Protein AF-A0A932LT38-F1 (afdb_monomer_lite)

Structure (mmCIF, N/CA/C/O backbone):
data_AF-A0A932LT38-F1
#
_entry.id   AF-A0A932LT38-F1
#
loop_
_atom_site.group_PDB
_atom_site.id
_atom_site.type_symbol
_atom_site.label_atom_id
_atom_site.label_alt_id
_atom_site.label_comp_id
_atom_site.label_asym_id
_atom_site.label_entity_id
_atom_site.label_seq_id
_atom_site.pdbx_PDB_ins_code
_atom_site.Cartn_x
_atom_site.Cartn_y
_atom_site.Cartn_z
_atom_site.occupancy
_atom_site.B_iso_or_equiv
_atom_site.auth_seq_id
_atom_site.auth_comp_id
_atom_site.auth_asym_id
_atom_site.auth_atom_id
_atom_site.pdbx_PDB_model_num
ATOM 1 N N . LYS A 1 1 ? 21.696 14.803 5.713 1.00 50.12 1 LYS A N 1
ATOM 2 C CA . LYS A 1 1 ? 20.764 13.764 6.216 1.00 50.12 1 LYS A CA 1
ATOM 3 C C . LYS A 1 1 ? 19.946 13.305 5.026 1.00 50.12 1 LYS A C 1
ATOM 5 O O . LYS A 1 1 ? 19.252 14.141 4.461 1.00 50.12 1 LYS A O 1
ATOM 10 N N . GLU A 1 2 ? 20.114 12.059 4.599 1.00 59.19 2 GLU A N 1
ATOM 11 C CA . GLU A 1 2 ? 19.356 11.488 3.479 1.00 59.19 2 GLU A CA 1
ATOM 12 C C . GLU A 1 2 ? 17.853 11.486 3.801 1.00 59.19 2 GLU A C 1
ATOM 14 O O . GLU A 1 2 ? 17.461 11.388 4.970 1.00 59.19 2 GLU A O 1
ATOM 19 N N . MET A 1 3 ? 17.017 11.700 2.782 1.00 72.62 3 MET A N 1
ATOM 20 C CA . MET A 1 3 ? 15.561 11.651 2.932 1.00 72.62 3 MET A CA 1
ATOM 21 C C . MET A 1 3 ? 15.141 10.201 3.159 1.00 72.62 3 MET A C 1
ATOM 23 O O . MET A 1 3 ? 15.687 9.301 2.530 1.00 72.62 3 MET A O 1
ATOM 27 N N . ALA A 1 4 ? 14.167 9.969 4.038 1.00 78.81 4 ALA A N 1
ATOM 28 C CA . ALA A 1 4 ? 13.598 8.633 4.158 1.00 78.81 4 ALA A CA 1
ATOM 29 C C . ALA A 1 4 ? 12.825 8.302 2.874 1.00 78.81 4 ALA A C 1
ATOM 31 O O . ALA A 1 4 ? 12.150 9.164 2.312 1.00 78.81 4 ALA A O 1
ATOM 32 N N . GLU A 1 5 ? 12.921 7.067 2.408 1.00 78.12 5 GLU A N 1
ATOM 33 C CA . GLU A 1 5 ? 12.225 6.632 1.202 1.00 78.12 5 GLU A CA 1
ATOM 34 C C . GLU A 1 5 ? 10.779 6.243 1.527 1.00 78.12 5 GLU A C 1
ATOM 36 O O . GLU A 1 5 ? 10.493 5.614 2.548 1.00 78.12 5 GLU A O 1
ATOM 41 N N . LEU A 1 6 ? 9.859 6.628 0.647 1.00 78.44 6 LEU A N 1
ATOM 42 C CA . LEU A 1 6 ? 8.500 6.106 0.576 1.00 78.44 6 LEU A CA 1
ATOM 43 C C . LEU A 1 6 ? 8.281 5.605 -0.846 1.00 78.44 6 LEU A C 1
ATOM 45 O O . LEU A 1 6 ? 8.554 6.308 -1.809 1.00 78.44 6 LEU A O 1
ATOM 49 N N . GLY A 1 7 ? 7.746 4.407 -0.994 1.00 74.69 7 GLY A N 1
ATOM 50 C CA . GLY A 1 7 ? 7.425 3.858 -2.303 1.00 74.69 7 GLY A CA 1
ATOM 51 C C . GLY A 1 7 ? 6.236 2.924 -2.209 1.00 74.69 7 GLY A C 1
ATOM 52 O O . GLY A 1 7 ? 5.848 2.488 -1.120 1.00 74.69 7 GLY A O 1
ATOM 53 N N . THR A 1 8 ? 5.653 2.605 -3.357 1.00 66.81 8 THR A N 1
ATOM 54 C CA . THR A 1 8 ? 4.748 1.471 -3.492 1.00 66.81 8 THR A CA 1
ATOM 55 C C . THR A 1 8 ? 5.555 0.204 -3.221 1.00 66.81 8 THR A C 1
ATOM 57 O O . THR A 1 8 ? 6.304 -0.273 -4.070 1.00 66.81 8 THR A O 1
ATOM 60 N N . GLY A 1 9 ? 5.459 -0.308 -1.995 1.00 67.75 9 GLY A N 1
ATOM 61 C CA . GLY A 1 9 ? 6.004 -1.614 -1.642 1.00 67.75 9 GLY A CA 1
ATOM 62 C C . GLY A 1 9 ? 5.188 -2.757 -2.254 1.00 67.75 9 GLY A C 1
ATOM 63 O O . GLY A 1 9 ? 4.345 -2.578 -3.134 1.00 67.75 9 GLY A O 1
ATOM 64 N N . SER A 1 10 ? 5.394 -3.967 -1.745 1.00 62.66 10 SER A N 1
ATOM 65 C CA . SER A 1 10 ? 4.573 -5.125 -2.098 1.00 62.66 10 SER A CA 1
ATOM 66 C C . SER A 1 10 ? 3.168 -5.003 -1.487 1.00 62.66 10 SER A C 1
ATOM 68 O O . SER A 1 10 ? 3.017 -5.138 -0.274 1.00 62.66 10 SER A O 1
ATOM 70 N N . GLY A 1 11 ? 2.132 -4.758 -2.299 1.00 69.56 11 GLY A N 1
ATOM 71 C CA . GLY A 1 11 ? 0.754 -4.684 -1.788 1.00 69.56 11 GLY A CA 1
ATOM 72 C C . GLY A 1 11 ? -0.285 -4.129 -2.762 1.00 69.56 11 GLY A C 1
ATOM 73 O O . GLY A 1 11 ? -1.061 -3.256 -2.389 1.00 69.56 11 GLY A O 1
ATOM 74 N N . HIS A 1 12 ? -0.301 -4.602 -4.009 1.00 78.25 12 HIS A N 1
ATOM 75 C CA . HIS A 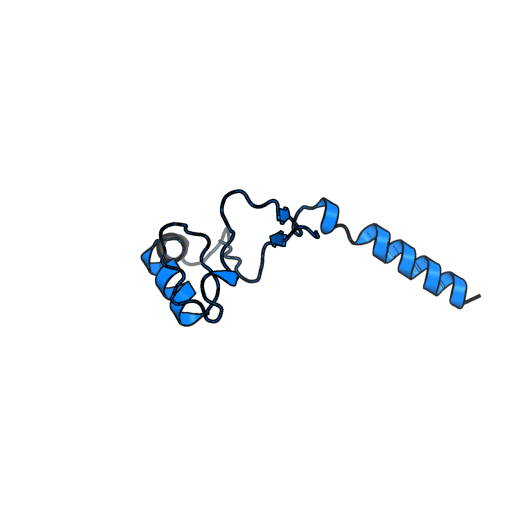1 12 ? -1.262 -4.142 -5.015 1.00 78.25 12 HIS A CA 1
ATOM 76 C C . HIS A 1 12 ? -2.528 -5.004 -5.014 1.00 78.25 12 HIS A C 1
ATOM 78 O O . HIS A 1 12 ? -2.457 -6.228 -4.906 1.00 78.25 12 HIS A O 1
ATOM 84 N N . ILE A 1 13 ? -3.685 -4.366 -5.196 1.00 87.12 13 ILE A N 1
ATOM 85 C CA . ILE A 1 13 ? -4.954 -5.036 -5.490 1.00 87.12 13 ILE A CA 1
ATOM 86 C C . ILE A 1 13 ? -5.478 -4.524 -6.831 1.00 87.12 13 ILE A C 1
ATOM 88 O O . ILE A 1 13 ? -5.458 -3.323 -7.092 1.00 87.12 13 ILE A O 1
ATOM 92 N N . ALA A 1 14 ? -5.927 -5.434 -7.691 1.00 89.31 14 ALA A N 1
ATOM 93 C CA . ALA A 1 14 ? -6.449 -5.107 -9.012 1.00 89.31 14 ALA A CA 1
ATOM 94 C C . ALA A 1 14 ? -7.850 -5.694 -9.193 1.00 89.31 14 ALA A C 1
ATOM 96 O O . ALA A 1 14 ? -8.138 -6.803 -8.740 1.00 89.31 14 ALA A O 1
ATOM 97 N N . PHE A 1 15 ? -8.714 -4.949 -9.881 1.00 92.12 15 PHE A N 1
ATOM 98 C CA . PHE A 1 15 ? -10.048 -5.393 -10.268 1.00 92.12 15 PHE A CA 1
ATOM 99 C C . PHE A 1 15 ? -10.119 -5.557 -11.786 1.00 92.12 15 PHE A C 1
ATOM 101 O O . PHE A 1 15 ? -9.896 -4.608 -12.536 1.00 92.12 15 PHE A O 1
ATOM 108 N N . PHE A 1 16 ? -10.431 -6.768 -12.244 1.00 90.12 16 PHE A N 1
ATOM 109 C CA . PHE A 1 16 ? -10.493 -7.086 -13.668 1.00 90.12 16 PHE A CA 1
ATOM 110 C C . PHE A 1 16 ? -11.884 -6.801 -14.244 1.00 90.12 16 PHE A C 1
ATOM 112 O O . PHE A 1 16 ? -12.895 -7.221 -13.685 1.00 90.12 16 PHE A O 1
ATOM 119 N N . LYS A 1 17 ? -11.925 -6.146 -15.414 1.00 88.00 17 LYS A N 1
ATOM 120 C CA . LYS A 1 17 ? -13.160 -5.703 -16.092 1.00 88.00 17 LYS A CA 1
ATOM 121 C C . LYS A 1 17 ? -14.183 -6.826 -16.330 1.00 88.00 17 LYS A C 1
ATOM 123 O O . LYS A 1 17 ? -15.377 -6.574 -16.240 1.00 88.00 17 LYS A O 1
ATOM 128 N N . ASN A 1 18 ? -13.718 -8.050 -16.592 1.00 90.62 18 ASN A N 1
ATOM 129 C CA . ASN A 1 18 ? -14.556 -9.204 -16.942 1.00 90.62 18 ASN A CA 1
ATOM 130 C C . ASN A 1 18 ? -14.472 -10.327 -15.889 1.00 90.62 18 ASN A C 1
ATOM 132 O O . ASN A 1 18 ? -14.417 -11.504 -16.237 1.00 90.62 18 ASN A O 1
ATOM 136 N N . ALA A 1 19 ? -14.394 -9.980 -14.600 1.00 89.69 19 ALA A N 1
ATOM 137 C CA . ALA A 1 19 ? -14.380 -10.981 -13.534 1.00 89.69 19 ALA A CA 1
ATOM 138 C C . ALA A 1 19 ? -15.683 -11.820 -13.542 1.00 89.69 19 ALA A C 1
ATOM 140 O O . ALA A 1 19 ? -16.757 -11.231 -13.667 1.00 89.69 19 ALA A O 1
ATOM 141 N N . PRO A 1 20 ? -15.633 -13.154 -13.337 1.00 94.81 20 PRO A N 1
ATOM 142 C CA . PRO A 1 20 ? -16.826 -14.017 -13.321 1.00 94.81 20 PRO A CA 1
ATOM 143 C C . PRO A 1 20 ? -17.893 -13.597 -12.297 1.00 94.81 20 PRO A C 1
ATOM 145 O O . PRO A 1 20 ? -19.086 -13.814 -12.500 1.00 94.81 20 PRO A O 1
ATOM 148 N N . HIS A 1 21 ? -17.463 -12.966 -11.198 1.00 95.69 21 HIS A N 1
ATOM 149 C CA . HIS A 1 21 ? -18.324 -12.491 -10.114 1.00 95.69 21 HIS A CA 1
ATOM 150 C C . HIS A 1 21 ? -17.945 -11.054 -9.696 1.00 95.69 21 HIS A C 1
ATOM 152 O O . HIS A 1 21 ? -17.301 -10.854 -8.661 1.00 95.69 21 HIS A O 1
ATOM 158 N N . PRO A 1 22 ? -18.336 -10.018 -10.465 1.00 94.69 22 PRO A N 1
ATOM 159 C CA . PRO A 1 22 ? -17.878 -8.644 -10.235 1.00 94.69 22 PRO A CA 1
ATOM 160 C C . PRO A 1 22 ? -18.378 -8.061 -8.904 1.00 94.69 22 PRO A C 1
ATOM 162 O O . PRO A 1 22 ? -17.653 -7.337 -8.223 1.00 94.69 22 PRO A O 1
ATOM 165 N N . ASN A 1 23 ? -19.589 -8.430 -8.477 1.00 95.50 23 ASN A N 1
ATOM 166 C CA . ASN A 1 23 ? -20.139 -7.993 -7.193 1.00 95.50 23 ASN A CA 1
ATOM 167 C C . ASN A 1 23 ? -19.384 -8.594 -5.998 1.00 95.50 23 ASN A C 1
ATOM 169 O O . ASN A 1 23 ? -19.147 -7.886 -5.022 1.00 95.50 23 ASN A O 1
ATOM 173 N N . ALA A 1 24 ? -18.963 -9.860 -6.084 1.00 95.69 24 ALA A N 1
ATOM 174 C CA . ALA A 1 24 ? -18.187 -10.507 -5.027 1.00 95.69 24 ALA A CA 1
ATOM 175 C C . ALA A 1 24 ? -16.799 -9.865 -4.883 1.00 95.69 24 ALA A C 1
ATOM 177 O O . ALA A 1 24 ? -16.376 -9.545 -3.774 1.00 95.69 24 ALA A O 1
ATOM 178 N N . ALA A 1 25 ? -16.132 -9.582 -6.007 1.00 95.00 25 ALA A N 1
ATOM 179 C CA . ALA A 1 25 ? -14.864 -8.858 -6.005 1.00 95.00 25 ALA A CA 1
ATOM 180 C C . ALA A 1 25 ? -15.000 -7.462 -5.372 1.00 95.00 25 ALA A C 1
ATOM 182 O O . ALA A 1 25 ? -14.156 -7.067 -4.571 1.00 95.00 25 ALA A O 1
ATOM 183 N N . ARG A 1 26 ? -16.093 -6.739 -5.656 1.00 93.69 26 ARG A N 1
ATOM 184 C CA . ARG A 1 26 ? -16.372 -5.439 -5.026 1.00 93.69 26 ARG A CA 1
ATOM 185 C C . ARG A 1 26 ? -16.546 -5.551 -3.509 1.00 93.69 26 ARG A C 1
ATOM 187 O O . ARG A 1 26 ? -15.987 -4.739 -2.780 1.00 93.69 26 ARG A O 1
ATOM 194 N N . VAL A 1 27 ? -17.286 -6.554 -3.029 1.00 96.12 27 VAL A N 1
ATOM 195 C CA . VAL A 1 27 ? -17.444 -6.810 -1.585 1.00 96.12 27 VAL A CA 1
ATOM 196 C C . VAL A 1 27 ? -16.089 -7.097 -0.936 1.00 96.12 27 VAL A C 1
ATOM 198 O O . VAL A 1 27 ? -15.776 -6.501 0.092 1.00 96.12 27 VAL A O 1
ATOM 201 N N . TYR A 1 28 ? -15.263 -7.940 -1.562 1.00 95.25 28 TYR A N 1
ATOM 202 C CA . TYR A 1 28 ? -13.923 -8.249 -1.063 1.00 95.25 28 TYR A CA 1
ATOM 203 C C . TYR A 1 28 ? -13.026 -7.010 -0.994 1.00 95.25 28 TYR A C 1
ATOM 205 O O . TYR A 1 28 ? -12.414 -6.776 0.039 1.00 95.25 28 TYR A O 1
ATOM 213 N N . ILE A 1 29 ? -12.970 -6.195 -2.053 1.00 95.31 29 ILE A N 1
ATOM 214 C CA . ILE A 1 29 ? -12.147 -4.974 -2.081 1.00 95.31 29 ILE A CA 1
ATOM 215 C C . ILE A 1 29 ? -12.597 -3.994 -0.993 1.00 95.31 29 ILE A C 1
ATOM 217 O O . ILE A 1 29 ? -11.760 -3.461 -0.264 1.00 95.31 29 ILE A O 1
ATOM 221 N N . ASN A 1 30 ? -13.910 -3.793 -0.844 1.00 96.06 30 ASN A N 1
ATOM 222 C CA . ASN A 1 30 ? -14.459 -2.917 0.190 1.00 96.06 30 ASN A CA 1
ATOM 223 C C . ASN A 1 30 ? -14.081 -3.396 1.596 1.00 96.06 30 ASN A C 1
ATOM 225 O O . ASN A 1 30 ? -13.674 -2.585 2.424 1.00 96.06 30 ASN A O 1
ATOM 229 N N . TRP A 1 31 ? -14.179 -4.701 1.858 1.00 96.75 31 TRP A N 1
ATOM 230 C CA . TRP A 1 31 ? -13.741 -5.288 3.123 1.00 96.75 31 TRP A CA 1
ATOM 231 C C . TRP A 1 31 ? -12.222 -5.180 3.308 1.00 96.75 31 TRP A C 1
ATOM 233 O O . TRP A 1 31 ? -11.758 -4.751 4.356 1.00 96.75 31 TRP A O 1
ATOM 243 N N . PHE A 1 32 ? -11.429 -5.501 2.285 1.00 95.31 32 PHE A N 1
ATOM 244 C CA . PHE A 1 32 ? -9.968 -5.500 2.357 1.00 95.31 32 PHE A CA 1
ATOM 245 C C . PHE A 1 32 ? -9.398 -4.109 2.666 1.00 95.31 32 PHE A C 1
ATOM 247 O O . PHE A 1 32 ? -8.418 -3.993 3.402 1.00 95.31 32 PHE A O 1
ATOM 254 N N . LEU A 1 33 ? -10.013 -3.051 2.130 1.00 93.75 33 LEU A N 1
ATOM 255 C CA . LEU A 1 33 ? -9.633 -1.654 2.376 1.00 93.75 33 LEU A CA 1
ATOM 256 C C . LEU A 1 33 ? -10.315 -1.043 3.616 1.00 93.75 33 LEU A C 1
ATOM 258 O O . LEU A 1 33 ? -9.992 0.088 4.010 1.00 93.75 33 LEU A O 1
ATOM 262 N N . SER A 1 34 ? -11.238 -1.772 4.253 1.00 96.62 34 SER A N 1
ATOM 263 C CA . SER A 1 34 ? -11.848 -1.360 5.515 1.00 96.62 34 SER A CA 1
ATOM 264 C C . SER A 1 34 ? -10.824 -1.379 6.651 1.00 96.62 34 SER A C 1
ATOM 266 O O . SER A 1 34 ? -9.707 -1.890 6.522 1.00 96.62 34 SER A O 1
ATOM 268 N N . ARG A 1 35 ? -11.206 -0.818 7.801 1.00 96.25 35 ARG A N 1
ATOM 269 C CA . ARG A 1 35 ? -10.393 -0.894 9.017 1.00 96.25 35 ARG A CA 1
ATOM 270 C C . ARG A 1 35 ? -10.139 -2.349 9.410 1.00 96.25 35 ARG A C 1
ATOM 272 O O . ARG A 1 35 ? -9.010 -2.699 9.739 1.00 96.25 35 ARG A O 1
ATOM 279 N N . GLU A 1 36 ? -11.173 -3.181 9.381 1.00 96.44 36 GLU A N 1
ATOM 280 C CA . GLU A 1 36 ? -11.119 -4.587 9.777 1.00 96.44 36 GLU A CA 1
ATOM 281 C C . GLU A 1 36 ? -10.202 -5.385 8.846 1.00 96.44 36 GLU A C 1
ATOM 283 O O . GLU A 1 36 ? -9.293 -6.066 9.327 1.00 96.44 36 GLU A O 1
ATOM 288 N N . GLY A 1 37 ? -10.381 -5.256 7.526 1.00 95.62 37 GLY A N 1
ATOM 289 C CA . GLY A 1 37 ? -9.554 -5.959 6.544 1.00 95.62 37 GLY A CA 1
ATOM 290 C C . GLY A 1 37 ? -8.087 -5.544 6.611 1.00 95.62 37 GLY A C 1
ATOM 291 O O . GLY A 1 37 ? -7.202 -6.397 6.659 1.00 95.62 37 GLY A O 1
ATOM 292 N N . GLN A 1 38 ? -7.814 -4.243 6.723 1.00 94.31 38 GLN A N 1
ATOM 293 C CA . GLN A 1 38 ? -6.452 -3.734 6.881 1.00 94.31 38 GLN A CA 1
ATOM 294 C C . GLN A 1 38 ? -5.814 -4.126 8.223 1.00 94.31 38 GLN A C 1
ATOM 296 O O . GLN A 1 38 ? -4.613 -4.384 8.273 1.00 94.31 38 GLN A O 1
ATOM 301 N N . THR A 1 39 ? -6.599 -4.220 9.302 1.00 94.94 39 THR A N 1
ATOM 302 C CA . THR A 1 39 ? -6.113 -4.701 10.608 1.00 94.94 39 THR A CA 1
ATOM 303 C C . THR A 1 39 ? -5.716 -6.170 10.521 1.00 94.94 39 THR A C 1
ATOM 305 O O . THR A 1 39 ? -4.644 -6.548 10.994 1.00 94.94 39 THR A O 1
ATOM 308 N N . ALA A 1 40 ? -6.545 -6.996 9.876 1.00 94.25 40 ALA A N 1
ATOM 309 C CA . ALA A 1 40 ? -6.224 -8.396 9.626 1.00 94.25 40 ALA A CA 1
ATOM 310 C C . ALA A 1 40 ? -4.969 -8.529 8.751 1.00 94.25 40 ALA A C 1
ATOM 312 O O . ALA A 1 40 ? -4.045 -9.254 9.112 1.00 94.25 40 ALA A O 1
ATOM 313 N N . TRP A 1 41 ? -4.896 -7.786 7.644 1.00 92.19 41 TRP A N 1
ATOM 314 C CA . TRP A 1 41 ? -3.734 -7.796 6.759 1.00 92.19 41 TRP A CA 1
ATOM 315 C C . TRP A 1 41 ? -2.452 -7.417 7.506 1.00 92.19 41 TRP A C 1
ATOM 317 O O . TRP A 1 41 ? -1.480 -8.168 7.454 1.00 92.19 41 TRP A O 1
ATOM 327 N N . GLN A 1 42 ? -2.463 -6.325 8.274 1.00 91.44 42 GLN A N 1
ATOM 328 C CA . GLN A 1 42 ? -1.301 -5.883 9.045 1.00 91.44 42 GLN A CA 1
ATOM 329 C C . GLN A 1 42 ? -0.863 -6.938 10.070 1.00 91.44 42 GLN A C 1
ATOM 331 O O . GLN A 1 42 ? 0.321 -7.260 10.161 1.00 91.44 42 GLN A O 1
ATOM 336 N N . LYS A 1 43 ? -1.820 -7.522 10.801 1.00 90.62 43 LYS A N 1
ATOM 337 C CA . LYS A 1 43 ? -1.563 -8.557 11.809 1.00 90.62 43 LYS A CA 1
ATOM 338 C C . LYS A 1 43 ? -0.929 -9.817 11.215 1.00 90.62 43 LYS A C 1
ATOM 340 O O . LYS A 1 43 ? -0.037 -10.387 11.832 1.00 90.62 43 LYS A O 1
ATOM 345 N N . TYR A 1 44 ? -1.411 -10.276 10.059 1.00 90.75 44 TYR A N 1
ATOM 346 C CA . TYR A 1 44 ? -1.004 -11.569 9.496 1.00 90.75 44 TYR A CA 1
ATOM 347 C C . TYR A 1 44 ? 0.151 -11.484 8.499 1.00 90.75 44 TYR A C 1
ATOM 349 O O . TYR A 1 44 ? 0.863 -12.466 8.325 1.00 90.75 44 TYR A O 1
ATOM 357 N N . THR A 1 45 ? 0.353 -10.338 7.848 1.00 89.12 45 THR A N 1
ATOM 358 C CA . THR A 1 45 ? 1.458 -10.155 6.891 1.00 89.12 45 THR A CA 1
ATOM 359 C C . THR A 1 45 ? 2.666 -9.453 7.501 1.00 89.12 45 THR A C 1
ATOM 361 O O . THR A 1 45 ? 3.754 -9.514 6.935 1.00 89.12 45 THR A O 1
ATOM 364 N N . GLY A 1 46 ? 2.486 -8.748 8.624 1.00 86.81 46 GLY A N 1
ATOM 365 C CA . GLY A 1 46 ? 3.508 -7.864 9.182 1.00 86.81 46 GLY A CA 1
ATOM 366 C C . GLY A 1 46 ? 3.790 -6.626 8.322 1.00 86.81 46 GLY A C 1
ATOM 367 O O . GLY A 1 46 ? 4.713 -5.876 8.634 1.00 86.81 46 GLY A O 1
ATOM 368 N N . GLY A 1 47 ? 3.019 -6.403 7.251 1.00 86.75 47 GLY A N 1
ATOM 369 C CA . GLY A 1 47 ? 3.093 -5.207 6.423 1.00 86.75 47 GLY A CA 1
ATOM 370 C C . GLY A 1 47 ? 2.358 -4.034 7.066 1.00 86.75 47 GLY A C 1
ATOM 371 O O . GLY A 1 47 ? 1.290 -4.197 7.650 1.00 86.75 47 GLY A O 1
ATOM 372 N N . ASN A 1 48 ? 2.912 -2.827 6.953 1.00 88.06 48 ASN A N 1
ATOM 373 C CA . ASN A 1 48 ? 2.295 -1.620 7.499 1.00 88.06 48 ASN A CA 1
ATOM 374 C C . ASN A 1 48 ? 1.067 -1.186 6.691 1.00 88.06 48 ASN A C 1
ATOM 376 O O . ASN A 1 48 ? 1.190 -0.827 5.521 1.00 88.06 48 ASN A O 1
ATOM 380 N N . SER A 1 49 ? -0.117 -1.183 7.314 1.00 89.56 49 SER A N 1
ATOM 381 C CA . SER A 1 49 ? -1.302 -0.601 6.680 1.00 89.56 49 SER A CA 1
ATOM 382 C C . SER A 1 49 ? -1.143 0.915 6.578 1.00 89.56 49 SER A C 1
ATOM 384 O O . SER A 1 49 ? -0.775 1.569 7.552 1.00 89.56 49 SER A O 1
ATOM 386 N N . PHE A 1 50 ? -1.506 1.511 5.444 1.00 86.12 50 PHE A N 1
ATOM 387 C CA . PHE A 1 50 ? -1.464 2.968 5.282 1.00 86.12 50 PHE A CA 1
ATOM 388 C C . PHE A 1 50 ? -2.590 3.719 5.998 1.00 86.12 50 PHE A C 1
ATOM 390 O O . PHE A 1 50 ? -2.585 4.949 6.020 1.00 86.12 50 PHE A O 1
ATOM 397 N N . ARG A 1 51 ? -3.552 3.023 6.618 1.00 89.38 51 ARG A N 1
ATOM 398 C CA . ARG A 1 51 ? -4.563 3.708 7.424 1.00 89.38 51 ARG A CA 1
ATOM 399 C C . ARG A 1 51 ? -3.939 4.273 8.704 1.00 89.38 51 ARG A C 1
ATOM 401 O O . ARG A 1 51 ? -3.292 3.542 9.462 1.00 89.38 51 ARG A O 1
ATOM 408 N N . ALA A 1 52 ? -4.179 5.559 8.959 1.00 88.31 52 ALA A N 1
ATOM 409 C CA . ALA A 1 52 ? -3.706 6.266 10.154 1.00 88.31 52 ALA A CA 1
ATOM 410 C C . ALA A 1 52 ? -4.408 5.808 11.442 1.00 88.31 52 ALA A C 1
ATOM 412 O O . ALA A 1 52 ? -3.896 5.992 12.540 1.00 88.31 52 ALA A O 1
ATOM 413 N N . ASP A 1 53 ? -5.583 5.202 11.304 1.00 91.62 53 ASP A N 1
ATOM 414 C CA . ASP A 1 53 ? -6.442 4.822 12.414 1.00 91.62 53 ASP A CA 1
ATOM 415 C C . ASP A 1 53 ? -6.157 3.417 12.975 1.00 91.62 53 ASP A C 1
ATOM 417 O O . ASP A 1 53 ? -6.776 3.022 13.964 1.00 91.62 53 ASP A O 1
ATOM 421 N N . ILE A 1 54 ? -5.233 2.665 12.369 1.00 91.75 54 ILE A N 1
ATOM 422 C CA . ILE A 1 54 ? -4.824 1.328 12.813 1.00 91.75 54 ILE A CA 1
ATOM 423 C C . ILE A 1 54 ? -3.570 1.434 13.699 1.00 91.75 54 ILE A C 1
ATOM 425 O O . ILE A 1 54 ? -2.558 1.964 13.227 1.00 91.75 54 ILE A O 1
ATOM 429 N N . PRO A 1 55 ? -3.589 0.879 14.930 1.00 89.38 55 PRO A N 1
ATOM 430 C CA . PRO A 1 55 ? -2.424 0.835 15.818 1.00 89.38 55 PRO A CA 1
ATOM 431 C C . PRO A 1 55 ? -1.219 0.161 15.145 1.00 89.38 55 PRO A C 1
ATOM 433 O O . PRO A 1 55 ? -1.380 -0.834 14.442 1.00 89.38 55 PRO A O 1
ATOM 436 N N . LYS A 1 56 ? -0.005 0.682 15.333 1.00 88.69 56 LYS A N 1
ATOM 437 C CA . LYS A 1 56 ? 1.226 0.189 14.669 1.00 88.69 56 LYS A CA 1
ATOM 438 C C . LYS A 1 56 ? 2.094 -0.685 15.575 1.00 88.69 56 LYS A C 1
ATOM 440 O O . LYS A 1 56 ? 3.157 -1.140 15.174 1.00 88.69 56 LYS A O 1
ATOM 445 N N . GLU A 1 57 ? 1.631 -0.936 16.794 1.00 86.19 57 GLU A N 1
ATOM 446 C CA . GLU A 1 57 ? 2.292 -1.739 17.822 1.00 86.19 57 GLU A CA 1
ATOM 447 C C . GLU A 1 57 ? 2.369 -3.223 17.436 1.00 86.19 57 GLU A C 1
ATOM 449 O O . GLU A 1 57 ? 3.270 -3.922 17.878 1.00 86.19 57 GLU A O 1
ATOM 454 N N . MET A 1 58 ? 1.457 -3.695 16.578 1.00 84.12 58 MET A N 1
ATOM 455 C CA . MET A 1 58 ? 1.444 -5.077 16.077 1.00 84.12 58 MET A CA 1
ATOM 456 C C . MET A 1 58 ? 2.439 -5.337 14.930 1.00 84.12 58 MET A C 1
ATOM 458 O O . MET A 1 58 ? 2.485 -6.451 14.415 1.00 84.12 58 MET A O 1
ATOM 462 N N . LEU A 1 59 ? 3.191 -4.323 14.482 1.00 85.75 59 LEU A N 1
ATOM 463 C CA . LEU A 1 59 ? 4.175 -4.489 13.413 1.00 85.75 59 LEU A CA 1
ATOM 464 C C . LEU A 1 59 ? 5.461 -5.146 13.933 1.00 85.75 59 LEU A C 1
ATOM 466 O O . LEU A 1 59 ? 5.921 -4.773 15.014 1.00 85.75 59 LEU A O 1
ATOM 470 N N . PRO A 1 60 ? 6.112 -6.030 13.150 1.00 81.31 60 PRO A N 1
ATOM 471 C CA . PRO A 1 60 ? 7.358 -6.691 13.554 1.00 81.31 60 PRO A CA 1
ATOM 472 C C . PRO A 1 60 ? 8.479 -5.718 13.945 1.00 81.31 60 PRO A C 1
ATOM 474 O O . PRO A 1 60 ? 9.217 -5.971 14.891 1.00 81.31 60 PRO A O 1
ATOM 477 N N . ASN A 1 61 ? 8.566 -4.569 13.264 1.00 76.38 61 ASN A N 1
ATOM 478 C CA . ASN A 1 61 ? 9.539 -3.508 13.563 1.00 76.38 61 ASN A CA 1
ATOM 479 C C . ASN A 1 61 ? 8.873 -2.289 14.237 1.00 76.38 61 ASN A C 1
ATOM 481 O O . ASN A 1 61 ? 9.404 -1.174 14.206 1.00 76.38 61 ASN A O 1
ATOM 485 N N . GLY A 1 62 ? 7.675 -2.481 14.798 1.00 75.75 62 GLY A N 1
ATOM 486 C CA . GLY A 1 62 ? 6.868 -1.448 15.436 1.00 75.75 62 GLY A CA 1
ATOM 487 C C . GLY A 1 62 ? 6.658 -0.207 14.562 1.00 75.75 62 GLY A C 1
ATOM 488 O O . GLY A 1 62 ? 6.495 -0.273 13.342 1.00 75.75 62 GLY A O 1
ATOM 489 N N . LYS A 1 63 ? 6.712 0.968 15.199 1.00 74.56 63 LYS A N 1
ATOM 490 C CA . LYS A 1 63 ? 6.476 2.273 14.554 1.00 74.56 63 LYS A CA 1
ATOM 491 C C . LYS A 1 63 ? 7.556 2.684 13.547 1.00 74.56 63 LYS A C 1
ATOM 493 O O . LYS A 1 63 ? 7.359 3.669 12.848 1.00 74.56 63 LYS A O 1
ATOM 498 N N . ALA A 1 64 ? 8.680 1.967 13.447 1.00 76.94 64 ALA A N 1
ATOM 499 C CA . ALA A 1 64 ? 9.750 2.320 12.511 1.00 76.94 64 ALA A CA 1
ATOM 500 C C . ALA A 1 64 ? 9.336 2.153 11.036 1.00 76.94 64 ALA A C 1
ATOM 502 O O . ALA A 1 64 ? 9.867 2.849 10.177 1.00 76.94 64 ALA A O 1
ATOM 503 N N . GLN A 1 65 ? 8.374 1.269 10.750 1.00 73.88 65 GLN A N 1
ATOM 504 C CA . GLN A 1 65 ? 7.810 1.071 9.406 1.00 73.88 65 GLN A CA 1
ATOM 505 C C . GLN A 1 65 ? 6.709 2.082 9.052 1.00 73.88 65 GLN A C 1
ATOM 507 O O . GLN A 1 65 ? 6.265 2.139 7.903 1.00 73.88 65 GLN A O 1
ATOM 512 N N . ALA A 1 66 ? 6.230 2.855 10.029 1.00 82.62 66 ALA A N 1
ATOM 513 C CA . ALA A 1 66 ? 5.197 3.853 9.816 1.00 82.62 66 ALA A CA 1
ATOM 514 C C . ALA A 1 66 ? 5.821 5.203 9.428 1.00 82.62 66 ALA A C 1
ATOM 516 O O . ALA A 1 66 ? 6.770 5.646 10.085 1.00 82.62 66 ALA A O 1
ATOM 517 N N . PRO A 1 67 ? 5.289 5.887 8.398 1.00 82.56 67 PRO A N 1
ATOM 518 C CA . PRO A 1 67 ? 5.661 7.266 8.124 1.00 82.56 67 PRO A CA 1
ATOM 519 C C . PRO A 1 67 ? 5.424 8.149 9.354 1.00 82.56 67 PRO A C 1
ATOM 521 O O . PRO A 1 67 ? 4.428 8.003 10.063 1.00 82.56 67 PRO A O 1
ATOM 524 N N . LYS A 1 68 ? 6.355 9.065 9.603 1.00 85.06 68 LYS A N 1
ATOM 525 C CA . LYS A 1 68 ? 6.320 10.046 10.681 1.00 85.06 68 LYS A CA 1
ATOM 526 C C . LYS A 1 68 ? 5.744 11.346 10.149 1.00 85.06 68 LYS A C 1
ATOM 528 O O . LYS A 1 68 ? 6.077 11.792 9.050 1.00 85.06 68 LYS A O 1
ATOM 533 N N . GLU A 1 69 ? 4.905 11.968 10.960 1.00 83.94 69 GLU A N 1
ATOM 534 C CA . GLU A 1 69 ? 4.310 13.257 10.641 1.00 83.94 69 GLU A CA 1
ATOM 535 C C . GLU A 1 69 ? 5.390 14.343 10.479 1.00 83.94 69 GLU A C 1
ATOM 537 O O . GLU A 1 69 ? 6.365 14.391 11.230 1.00 83.94 69 GLU A O 1
ATOM 542 N N . GLY A 1 70 ? 5.249 15.186 9.451 1.00 84.75 70 GLY A N 1
ATOM 543 C CA . GLY A 1 70 ? 6.163 16.302 9.170 1.00 84.75 70 GLY A CA 1
ATOM 544 C C . GLY A 1 70 ? 7.532 15.928 8.582 1.00 84.75 70 GLY A C 1
ATOM 545 O O . GLY A 1 70 ? 8.332 16.819 8.291 1.00 84.75 70 GLY A O 1
ATOM 546 N N . GLN A 1 71 ? 7.830 14.641 8.375 1.00 84.75 71 GLN A N 1
ATOM 547 C CA . GLN A 1 71 ? 9.092 14.218 7.770 1.00 84.75 71 GLN A CA 1
ATOM 548 C C . GLN A 1 71 ? 9.059 14.357 6.238 1.00 84.75 71 GLN A C 1
ATOM 550 O O . GLN A 1 71 ? 8.056 14.077 5.584 1.00 84.75 71 GLN A O 1
ATOM 555 N N . LYS A 1 72 ? 10.180 14.796 5.651 1.00 85.94 72 LYS A N 1
ATOM 556 C CA . LYS A 1 72 ? 10.365 14.809 4.194 1.00 85.94 72 LYS A CA 1
ATOM 557 C C . LYS A 1 72 ? 10.724 13.409 3.710 1.00 85.94 72 LYS A C 1
ATOM 559 O O . LYS A 1 72 ? 11.676 12.811 4.219 1.00 85.94 72 LYS A O 1
ATOM 564 N N . TYR A 1 73 ? 9.989 12.945 2.707 1.00 85.19 73 TYR A N 1
ATOM 565 C CA . TYR A 1 73 ? 10.179 11.642 2.092 1.00 85.19 73 TYR A CA 1
ATOM 566 C C . TYR A 1 73 ? 10.481 11.766 0.605 1.00 85.19 73 TYR A C 1
ATOM 568 O O . TYR A 1 73 ? 9.918 12.622 -0.080 1.00 85.19 73 TYR A O 1
ATOM 576 N N . LEU A 1 74 ? 11.351 10.889 0.114 1.00 86.25 74 LEU A N 1
ATOM 577 C CA . LEU A 1 74 ? 11.569 10.690 -1.311 1.00 86.25 74 LEU A CA 1
ATOM 578 C C . LEU A 1 74 ? 10.581 9.637 -1.813 1.00 86.25 74 LEU A C 1
ATOM 580 O O . LEU A 1 74 ? 10.645 8.489 -1.379 1.00 86.25 74 LEU A O 1
ATOM 584 N N . PHE A 1 75 ? 9.686 10.021 -2.724 1.00 84.00 75 PHE A N 1
ATOM 585 C CA . PHE A 1 75 ? 8.760 9.086 -3.362 1.00 84.00 75 PHE A CA 1
ATOM 586 C C . PHE A 1 75 ? 9.452 8.330 -4.495 1.00 84.00 75 PHE A C 1
ATOM 588 O O . PHE A 1 75 ? 9.525 8.831 -5.616 1.00 84.00 75 PHE A O 1
ATOM 595 N N . THR A 1 76 ? 9.962 7.134 -4.210 1.00 82.56 76 THR A N 1
ATOM 596 C CA . THR A 1 76 ? 10.776 6.348 -5.154 1.00 82.56 76 THR A CA 1
ATOM 597 C C . THR A 1 76 ? 9.965 5.752 -6.306 1.00 82.56 76 THR A C 1
ATOM 599 O O . THR A 1 76 ? 10.526 5.475 -7.357 1.00 82.56 76 THR A O 1
ATOM 602 N N . SER A 1 77 ? 8.644 5.643 -6.158 1.00 79.06 77 SER A N 1
ATOM 603 C CA . SER A 1 77 ? 7.720 5.147 -7.196 1.00 79.06 77 SER A CA 1
ATOM 604 C C . SER A 1 77 ? 7.188 6.237 -8.129 1.00 79.06 77 SER A C 1
ATOM 606 O O . SER A 1 77 ? 6.205 6.042 -8.839 1.00 79.06 77 SER A O 1
ATOM 608 N N . HIS A 1 78 ? 7.766 7.441 -8.095 1.00 81.00 78 HIS A N 1
ATOM 609 C CA . HIS A 1 78 ? 7.389 8.464 -9.064 1.00 81.00 78 HIS A CA 1
ATOM 610 C C . HIS A 1 78 ? 7.912 8.063 -10.456 1.00 81.00 78 HIS A C 1
ATOM 612 O O . HIS A 1 78 ? 9.074 7.664 -10.550 1.00 81.00 78 HIS A O 1
ATOM 618 N N . PRO A 1 79 ? 7.147 8.251 -11.551 1.00 79.25 79 PRO A N 1
ATOM 619 C CA . PRO A 1 79 ? 7.559 7.832 -12.899 1.00 79.25 79 PRO A CA 1
ATOM 620 C C . PRO A 1 79 ? 8.955 8.307 -13.337 1.00 79.25 79 PRO A C 1
ATOM 622 O O . PRO A 1 79 ? 9.634 7.645 -14.113 1.00 79.25 79 PRO A O 1
ATOM 625 N N . GLN A 1 80 ? 9.405 9.449 -12.813 1.00 78.94 80 GLN A N 1
ATOM 626 C CA . GLN A 1 80 ? 10.737 10.013 -13.065 1.00 78.94 80 GLN A CA 1
ATOM 627 C C . GLN A 1 80 ? 11.898 9.171 -12.507 1.00 78.94 80 GLN A C 1
ATOM 629 O O . GLN A 1 80 ? 13.016 9.296 -12.992 1.00 78.94 80 GLN A O 1
ATOM 634 N N . TYR A 1 81 ? 11.640 8.339 -11.495 1.00 77.19 81 TYR A N 1
ATOM 635 C CA . TYR A 1 81 ? 12.607 7.419 -10.891 1.00 77.19 81 TYR A CA 1
ATOM 636 C C . TYR A 1 81 ? 12.441 5.982 -11.402 1.00 77.19 81 TYR A C 1
ATOM 638 O O . TYR A 1 81 ? 13.358 5.179 -11.268 1.00 77.19 81 TYR A O 1
ATOM 646 N N . GLU A 1 82 ? 11.301 5.665 -12.023 1.00 76.31 82 GLU A N 1
ATOM 647 C CA . GLU A 1 82 ? 11.035 4.354 -12.629 1.00 76.31 82 GLU A CA 1
ATOM 648 C C . GLU A 1 82 ? 11.524 4.249 -14.084 1.00 76.31 82 GLU A C 1
ATOM 650 O O . GLU A 1 82 ? 11.571 3.154 -14.650 1.00 76.31 82 GLU A O 1
ATOM 655 N N . ASP A 1 83 ? 11.907 5.365 -14.715 1.00 83.44 83 ASP A N 1
ATOM 656 C CA . ASP A 1 83 ? 12.426 5.349 -16.080 1.00 83.44 83 ASP A CA 1
ATOM 657 C C . ASP A 1 83 ? 13.832 4.735 -16.155 1.00 83.44 83 ASP A C 1
ATOM 659 O O . ASP A 1 83 ? 14.854 5.407 -16.030 1.00 83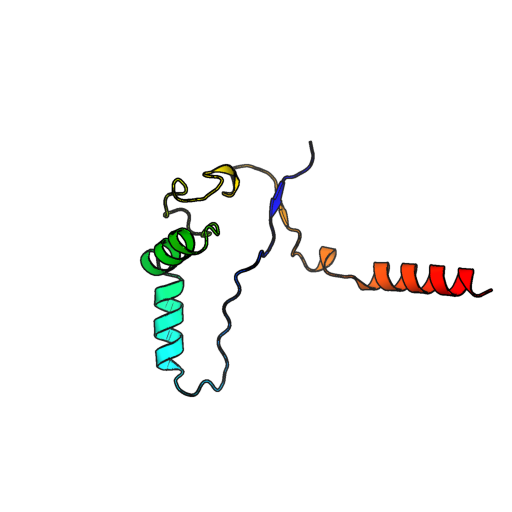.44 83 ASP A O 1
ATOM 663 N N . ILE A 1 84 ? 13.880 3.435 -16.437 1.00 86.19 84 ILE A N 1
ATOM 664 C CA . ILE A 1 84 ? 15.128 2.687 -16.612 1.00 86.19 84 ILE A CA 1
ATOM 665 C C . ILE A 1 84 ? 15.778 2.871 -17.994 1.00 86.19 84 ILE A C 1
ATOM 667 O O . ILE A 1 84 ? 16.862 2.333 -18.233 1.00 86.19 84 ILE A O 1
ATOM 671 N N . ARG A 1 85 ? 15.152 3.590 -18.940 1.00 89.94 85 ARG A N 1
ATOM 672 C CA . ARG A 1 85 ? 15.676 3.732 -20.315 1.00 89.94 85 ARG A CA 1
ATOM 673 C C . ARG A 1 85 ? 17.073 4.367 -20.360 1.00 89.94 85 ARG A C 1
ATOM 675 O O . ARG A 1 85 ? 17.900 3.848 -21.115 1.00 89.94 85 ARG A O 1
ATOM 682 N N . PRO A 1 86 ? 17.385 5.427 -19.584 1.00 89.06 86 PRO A N 1
ATOM 683 C CA . PRO A 1 86 ? 18.726 6.007 -19.561 1.00 89.06 86 PRO A CA 1
ATOM 684 C C . PRO A 1 86 ? 19.774 5.020 -19.042 1.00 89.06 86 PRO A C 1
ATOM 686 O O . PRO A 1 86 ? 20.840 4.889 -19.640 1.00 89.06 86 PRO A O 1
ATOM 689 N N . LEU A 1 87 ? 19.447 4.270 -17.982 1.00 88.25 87 LEU A N 1
ATOM 690 C CA . LEU A 1 87 ? 20.333 3.247 -17.428 1.00 88.25 87 LEU A CA 1
ATOM 691 C C . LEU A 1 87 ? 20.599 2.139 -18.451 1.00 88.25 87 LEU A C 1
ATOM 693 O O . LEU A 1 87 ? 21.746 1.752 -18.658 1.00 88.25 87 LEU A O 1
ATOM 697 N N . ARG A 1 88 ? 19.551 1.661 -19.133 1.00 91.62 88 ARG A N 1
ATOM 698 C CA . ARG A 1 88 ? 19.687 0.632 -20.168 1.00 91.62 88 ARG A CA 1
ATOM 699 C C . ARG A 1 88 ? 20.589 1.098 -21.310 1.00 91.62 88 ARG A C 1
ATOM 701 O O . ARG A 1 88 ? 21.470 0.347 -21.713 1.00 91.62 88 ARG A O 1
ATOM 708 N N . ARG A 1 89 ? 20.417 2.339 -21.780 1.00 94.50 89 ARG A N 1
ATOM 709 C CA . ARG A 1 89 ? 21.267 2.933 -22.824 1.00 94.50 89 ARG A CA 1
ATOM 710 C C . ARG A 1 89 ? 22.737 2.958 -22.404 1.00 94.50 89 ARG A C 1
ATOM 712 O O . ARG A 1 89 ? 23.586 2.508 -23.161 1.00 94.50 89 ARG A O 1
ATOM 719 N N . LEU A 1 90 ? 23.026 3.424 -21.189 1.00 94.56 90 LEU A N 1
ATOM 720 C CA . LEU A 1 90 ? 24.392 3.461 -20.661 1.00 94.56 90 LEU A CA 1
ATOM 721 C C . LEU A 1 90 ? 25.019 2.058 -20.612 1.00 94.56 90 LEU A C 1
ATOM 723 O O . LEU A 1 90 ? 26.166 1.864 -21.008 1.00 94.56 90 LEU A O 1
ATOM 727 N N . VAL A 1 91 ? 24.259 1.065 -20.149 1.00 95.00 91 VAL A N 1
ATOM 728 C CA . VAL A 1 91 ? 24.708 -0.333 -20.094 1.00 95.00 91 VAL A CA 1
ATOM 729 C C . VAL A 1 91 ? 24.999 -0.875 -21.498 1.00 9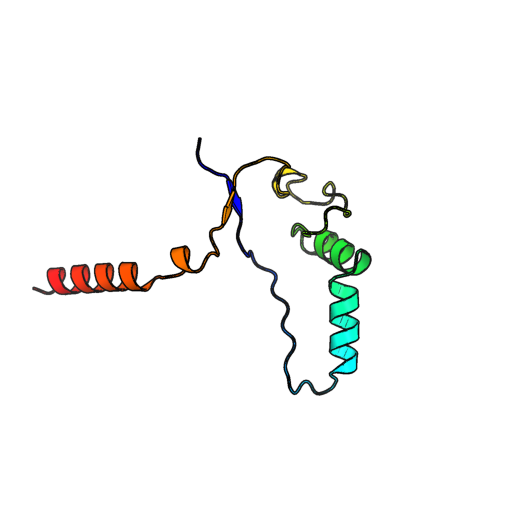5.00 91 VAL A C 1
ATOM 731 O O . VAL A 1 91 ? 26.038 -1.502 -21.713 1.00 95.00 91 VAL A O 1
ATOM 734 N N . GLU A 1 92 ? 24.120 -0.609 -22.465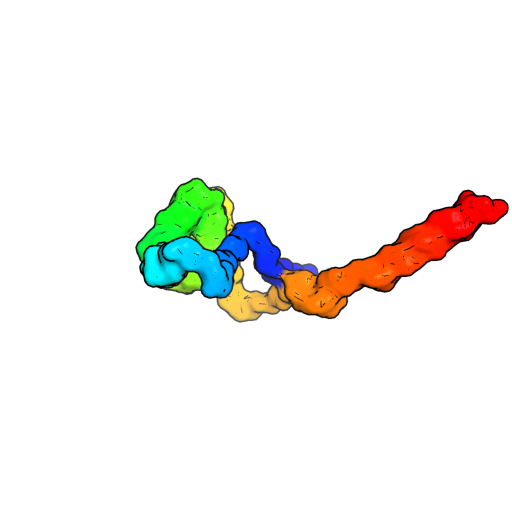 1.00 95.56 92 GLU A N 1
ATOM 735 C CA . GLU A 1 92 ? 24.309 -0.984 -23.871 1.00 95.56 92 GLU A CA 1
ATOM 736 C C . GLU A 1 92 ? 25.577 -0.344 -24.467 1.00 95.56 92 GLU A C 1
ATOM 738 O O . GLU A 1 92 ? 26.368 -1.044 -25.104 1.00 95.56 92 GLU A O 1
ATOM 743 N N . GLU A 1 93 ? 25.817 0.946 -24.208 1.00 95.25 93 GLU A N 1
ATOM 744 C CA . GLU A 1 93 ? 27.015 1.677 -24.646 1.00 95.25 93 GLU A CA 1
ATOM 745 C C . GLU A 1 93 ? 28.303 1.074 -24.066 1.00 95.25 93 GLU A C 1
ATOM 747 O O . GLU A 1 93 ? 29.251 0.811 -24.811 1.00 95.25 93 GLU A O 1
ATOM 752 N N . ILE A 1 94 ? 28.330 0.769 -22.764 1.00 95.88 94 ILE A N 1
ATOM 753 C CA . ILE A 1 94 ? 29.485 0.140 -22.101 1.00 95.88 94 ILE A CA 1
ATOM 754 C C . ILE A 1 94 ? 29.780 -1.236 -22.713 1.00 95.88 94 ILE A C 1
ATOM 756 O O . ILE A 1 94 ? 30.932 -1.558 -23.016 1.00 95.88 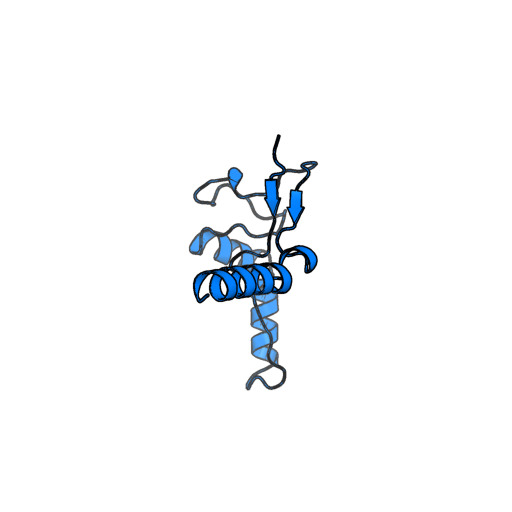94 ILE A O 1
ATOM 760 N N . PHE A 1 95 ? 28.751 -2.058 -22.935 1.00 95.19 95 PHE A N 1
ATOM 761 C CA . PHE A 1 95 ? 28.927 -3.379 -23.546 1.00 95.19 95 PHE A CA 1
ATOM 762 C C . PHE A 1 95 ? 29.302 -3.323 -25.030 1.00 95.19 95 PHE A C 1
ATOM 764 O O . PHE A 1 95 ? 29.913 -4.266 -25.538 1.00 95.19 95 PHE A O 1
ATOM 771 N N . ALA A 1 96 ? 28.929 -2.265 -25.749 1.00 92.88 96 ALA A N 1
ATOM 772 C CA . ALA A 1 96 ? 29.378 -2.035 -27.118 1.00 92.88 96 ALA A CA 1
ATOM 773 C C . ALA A 1 96 ? 30.849 -1.594 -27.156 1.00 92.88 96 ALA A C 1
ATOM 775 O O . ALA A 1 96 ? 31.617 -2.112 -27.964 1.00 92.88 96 ALA A O 1
ATOM 776 N N . ALA A 1 97 ? 31.259 -0.706 -26.246 1.00 89.81 97 ALA A N 1
ATOM 777 C CA . ALA A 1 97 ? 32.638 -0.238 -26.128 1.00 89.81 97 ALA A CA 1
ATOM 778 C C . ALA A 1 97 ? 33.615 -1.365 -25.762 1.00 89.81 97 ALA A C 1
ATOM 780 O O . ALA A 1 97 ? 34.729 -1.384 -26.264 1.00 89.81 97 ALA A O 1
ATOM 781 N N . 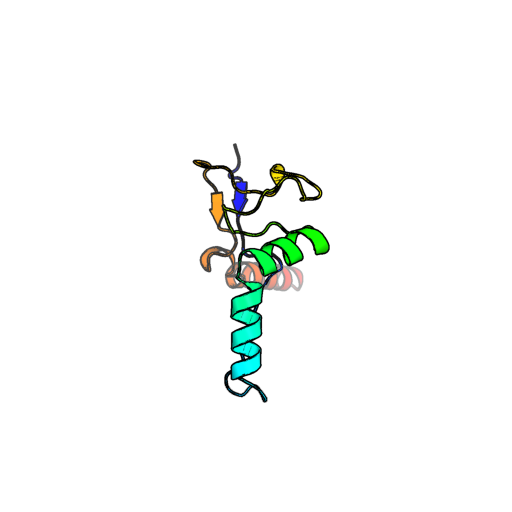ARG A 1 98 ? 33.187 -2.332 -24.937 1.00 86.00 98 ARG A N 1
ATOM 782 C CA . ARG A 1 98 ? 34.009 -3.480 -24.508 1.00 86.00 98 ARG A CA 1
ATOM 783 C C . ARG A 1 98 ? 34.121 -4.608 -25.547 1.00 86.00 98 ARG A C 1
ATOM 785 O O . ARG A 1 98 ? 34.886 -5.543 -25.341 1.00 86.00 98 ARG A O 1
ATOM 792 N N . ARG A 1 99 ? 33.298 -4.571 -26.603 1.00 75.00 99 ARG A N 1
ATOM 793 C CA . ARG A 1 99 ? 33.318 -5.532 -27.724 1.00 75.00 99 ARG A CA 1
ATOM 794 C C . ARG A 1 99 ? 34.186 -5.071 -28.900 1.00 75.00 99 ARG A C 1
ATOM 796 O O . ARG A 1 99 ? 34.372 -5.852 -29.829 1.00 75.00 99 ARG A O 1
ATOM 803 N N . LYS A 1 100 ? 34.668 -3.828 -28.867 1.00 55.12 100 LYS A N 1
ATOM 804 C CA . LYS A 1 100 ? 35.738 -3.324 -29.734 1.00 55.12 100 LYS A CA 1
ATOM 805 C C . LYS A 1 100 ? 37.079 -3.492 -29.033 1.00 55.12 100 LYS A C 1
ATOM 807 O O . LYS A 1 100 ? 38.067 -3.663 -29.772 1.00 55.12 100 LYS A O 1
#

pLDDT: mean 86.04, std 9.49, range [50.12, 96.75]

Secondary structure (DSSP, 8-state):
-PPEEE---S------TT-SSHHHHHHHHHHHTSHHHHHHHHHHH-PPPS-TTS-STTSTTGGGGSPPTT--EEETTSHHHH--HHHHHHHHHHHHHTT-

Radius of gyration: 19.86 Å; chains: 1; bounding box: 56×30×48 Å

Sequence (100 aa):
KEMAELGTGSGHIAFFKNAPHPNAARVYINWFLSREGQTAWQKYTGGNSFRADIPKEMLPNGKAQAPKEGQKYLFTSHPQYEDIRPLRRLVEEIFAARRK

Foldseek 3Di:
DDAAADEPDPDDDDQDPDDPCNPVSVVVVVCCLDQNNLQVCCQPVLQDRQDPPHQQCSHPVGCPNPDDPPGGYDYCHDVVNVPCPVVVVVVVVVVVVVVD